Protein AF-A0A926YYC7-F1 (afdb_monomer_lite)

Radius of gyration: 47.07 Å; chains: 1; bounding box: 118×34×80 Å

pLDDT: mean 71.05, std 10.85, range [36.22, 84.56]

Structure (mmCIF, N/CA/C/O backbone):
data_AF-A0A926YYC7-F1
#
_entry.id   AF-A0A926YYC7-F1
#
loop_
_atom_site.group_PDB
_atom_site.id
_atom_site.type_symbol
_atom_site.label_atom_id
_atom_site.label_alt_id
_atom_site.label_comp_id
_atom_site.label_asym_id
_atom_site.label_entity_id
_atom_site.label_seq_id
_atom_site.pdbx_PDB_ins_code
_atom_site.Cartn_x
_atom_site.Cartn_y
_atom_site.Cartn_z
_atom_site.occupancy
_atom_site.B_iso_or_equiv
_atom_site.auth_seq_id
_atom_site.auth_comp_id
_atom_site.auth_asym_id
_atom_site.auth_atom_id
_atom_site.pdbx_PDB_model_num
ATOM 1 N N . MET A 1 1 ? -36.083 -10.042 14.228 1.00 36.22 1 MET A N 1
ATOM 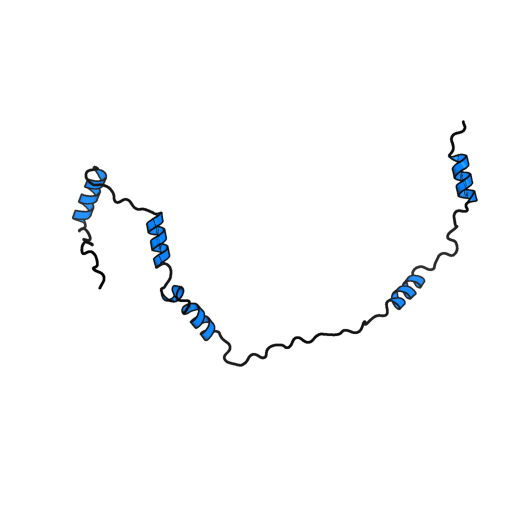2 C CA . MET A 1 1 ? -36.706 -9.104 15.183 1.00 36.22 1 MET A CA 1
ATOM 3 C C . MET A 1 1 ? -35.927 -9.232 16.482 1.00 36.22 1 MET A C 1
ATOM 5 O O . MET A 1 1 ? -36.272 -10.080 17.291 1.00 36.22 1 MET A O 1
ATOM 9 N N . SER A 1 2 ? -34.811 -8.515 16.620 1.00 49.78 2 SER A N 1
ATOM 10 C CA . SER A 1 2 ? -34.058 -8.507 17.878 1.00 49.78 2 SER A CA 1
ATOM 11 C C . SER A 1 2 ? -34.771 -7.565 18.836 1.00 49.78 2 SER A C 1
ATOM 13 O O . SER A 1 2 ? -34.988 -6.399 18.506 1.00 49.78 2 SER A O 1
ATOM 15 N N . GLU A 1 3 ? -35.203 -8.093 19.974 1.00 42.88 3 GLU A N 1
ATOM 16 C CA . GLU A 1 3 ? -35.763 -7.306 21.063 1.00 42.88 3 GLU A CA 1
ATOM 17 C C . GLU A 1 3 ? -34.688 -6.338 21.562 1.00 42.88 3 GLU A C 1
ATOM 19 O O . GLU A 1 3 ? -33.649 -6.745 22.076 1.00 42.88 3 GLU A O 1
ATOM 24 N N . VAL A 1 4 ? -34.921 -5.042 21.356 1.00 46.81 4 VAL A N 1
ATOM 25 C CA . VAL A 1 4 ? -34.137 -3.980 21.988 1.00 46.81 4 VAL A CA 1
ATOM 26 C C . VAL A 1 4 ? -34.514 -3.996 23.472 1.00 46.81 4 VAL A C 1
ATOM 28 O O . VAL A 1 4 ? -35.706 -3.841 23.767 1.00 46.81 4 VAL A O 1
ATOM 31 N N . PRO A 1 5 ? -33.571 -4.210 24.410 1.00 43.41 5 PRO A N 1
ATOM 32 C CA . PRO A 1 5 ? -33.893 -4.175 25.829 1.00 43.41 5 PRO A CA 1
ATOM 33 C C . PRO A 1 5 ? -34.464 -2.797 26.166 1.00 43.41 5 PRO A C 1
ATOM 35 O O . PRO A 1 5 ? -33.906 -1.754 25.826 1.00 43.41 5 PRO A O 1
ATOM 38 N N . LYS A 1 6 ? -35.643 -2.812 26.783 1.00 46.47 6 LYS A N 1
ATOM 39 C CA . LYS A 1 6 ? -36.566 -1.680 26.923 1.00 46.47 6 LYS A CA 1
ATOM 40 C C . LYS A 1 6 ? -36.173 -0.690 28.028 1.00 46.47 6 LYS A C 1
ATOM 42 O O . LYS A 1 6 ? -37.012 0.098 28.449 1.00 46.47 6 LYS A O 1
ATOM 47 N N . ASP A 1 7 ? -34.910 -0.703 28.448 1.00 44.34 7 ASP A N 1
ATOM 48 C CA . ASP A 1 7 ? -34.427 -0.009 29.645 1.00 44.34 7 ASP A CA 1
ATOM 49 C C . ASP A 1 7 ? -33.341 1.033 29.340 1.00 44.34 7 ASP A 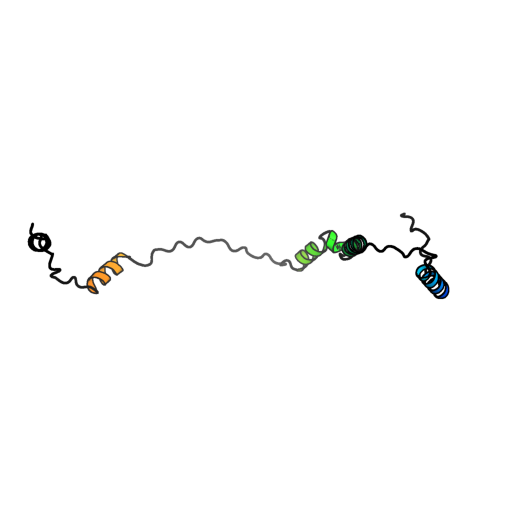C 1
ATOM 51 O O . ASP A 1 7 ? -32.484 1.325 30.166 1.00 44.34 7 ASP A O 1
ATOM 55 N N . LEU A 1 8 ? -33.401 1.680 28.172 1.00 48.03 8 LEU A N 1
ATOM 56 C CA . LEU A 1 8 ? -32.776 2.996 27.995 1.00 48.03 8 LEU A CA 1
ATOM 57 C C . LEU A 1 8 ? -33.681 4.061 28.632 1.00 48.03 8 LEU A C 1
ATOM 59 O O . LEU A 1 8 ? -34.224 4.933 27.954 1.00 48.03 8 LEU A O 1
ATOM 63 N N . GLN A 1 9 ? -33.891 3.966 29.947 1.00 54.81 9 GLN A N 1
ATOM 64 C CA . GLN A 1 9 ? -34.426 5.083 30.714 1.00 54.81 9 GLN A CA 1
ATOM 65 C C . GLN A 1 9 ? -33.330 6.144 30.751 1.00 54.81 9 GLN A C 1
ATOM 67 O O . GLN A 1 9 ? -32.411 6.067 31.557 1.00 54.81 9 GLN A O 1
ATOM 72 N N . THR A 1 10 ? -33.380 7.117 29.842 1.00 55.56 10 THR A N 1
ATOM 73 C CA . THR A 1 10 ? -32.576 8.331 29.990 1.00 55.56 10 THR A CA 1
ATOM 74 C C . THR A 1 10 ? -33.021 8.993 31.294 1.00 55.56 10 THR A C 1
ATOM 76 O O . THR A 1 10 ? -34.182 9.420 31.354 1.00 55.56 10 THR A O 1
ATOM 79 N N . PRO A 1 11 ? -32.180 9.041 32.343 1.00 57.09 11 PRO A N 1
ATOM 80 C CA . PRO A 1 11 ? -32.595 9.627 33.605 1.00 57.09 11 PRO A CA 1
ATOM 81 C C . PRO A 1 11 ? -32.972 11.087 33.354 1.00 57.09 11 PRO A C 1
ATOM 83 O O . PRO A 1 11 ? -32.302 11.792 32.591 1.00 57.09 11 PRO A O 1
ATOM 86 N N . ARG A 1 12 ? -34.069 11.548 33.964 1.00 67.62 12 ARG A N 1
ATOM 87 C CA . ARG A 1 12 ? -34.346 12.988 34.002 1.00 67.62 12 ARG A CA 1
ATOM 88 C C . ARG A 1 12 ? -33.166 13.672 34.700 1.00 67.62 12 ARG A C 1
ATOM 90 O O . ARG A 1 12 ? -32.494 13.028 35.502 1.00 67.62 12 ARG A O 1
ATOM 97 N N . PRO A 1 13 ? -32.880 14.949 34.411 1.00 67.31 13 PRO A N 1
ATOM 98 C CA . PRO A 1 13 ? -31.731 15.635 35.002 1.00 67.31 13 PRO A CA 1
ATOM 99 C C . PRO A 1 13 ? -31.687 15.523 36.536 1.00 67.31 13 PRO A C 1
ATOM 101 O O . PRO A 1 13 ? -30.610 15.317 37.086 1.00 67.31 13 PRO A O 1
ATOM 104 N N . ASP A 1 14 ? -32.848 15.545 37.198 1.00 71.88 14 ASP A N 1
ATOM 105 C CA . ASP A 1 14 ? -32.966 15.356 38.650 1.00 71.88 14 ASP A CA 1
ATOM 106 C C . ASP A 1 14 ? -32.603 13.920 39.089 1.00 71.88 14 ASP A C 1
ATOM 108 O O . ASP A 1 14 ? -31.867 13.729 40.057 1.00 71.88 14 ASP A O 1
ATOM 112 N N . ASP A 1 15 ? -33.052 12.910 38.333 1.00 79.00 15 ASP A N 1
ATOM 113 C CA . ASP A 1 15 ? -32.761 11.488 38.579 1.00 79.00 15 ASP A CA 1
ATOM 114 C C . ASP A 1 15 ? -31.250 11.201 38.402 1.00 79.00 15 ASP A C 1
ATOM 116 O O . ASP A 1 15 ? -30.663 10.393 39.120 1.00 79.00 15 ASP A O 1
ATOM 120 N N . ALA A 1 16 ? -30.588 11.895 37.468 1.00 78.50 16 ALA A N 1
ATOM 121 C CA . ALA A 1 16 ? -29.151 11.761 37.227 1.00 78.50 16 ALA A CA 1
ATOM 122 C C . ALA A 1 16 ? -28.302 12.357 38.363 1.00 78.50 16 ALA A C 1
ATOM 124 O O . ALA A 1 16 ? -27.245 11.814 38.688 1.00 78.50 16 ALA A O 1
ATOM 125 N N . GLN A 1 17 ? -28.754 13.462 38.966 1.00 79.56 17 GLN A N 1
ATOM 126 C CA . GLN A 1 17 ? -28.076 14.077 40.110 1.00 79.56 17 GLN A CA 1
ATOM 127 C C . GLN A 1 17 ? -28.182 13.202 41.360 1.00 79.56 17 GLN A C 1
ATOM 129 O O . GLN A 1 17 ? -27.166 12.958 42.004 1.00 79.56 17 GLN A O 1
ATOM 134 N N . GLN A 1 18 ? -29.371 12.664 41.645 1.00 83.81 18 GLN A N 1
ATOM 135 C CA . GLN A 1 18 ? -29.577 11.734 42.761 1.00 83.81 18 GLN A CA 1
ATOM 136 C C . GLN A 1 18 ? -28.706 10.484 42.617 1.00 83.81 18 GLN A C 1
ATOM 138 O O . GLN A 1 18 ? -27.994 10.114 43.543 1.00 83.81 18 GLN A O 1
ATOM 143 N N . LEU A 1 19 ? -28.666 9.891 41.421 1.00 82.19 19 LEU A N 1
ATOM 144 C CA . LEU A 1 19 ? -27.814 8.736 41.152 1.00 82.19 19 LEU A CA 1
ATOM 145 C C . LEU A 1 19 ? -26.319 9.055 41.334 1.00 82.19 19 LEU A C 1
ATOM 147 O O . LEU A 1 19 ? -25.567 8.237 41.859 1.00 82.19 19 LEU A O 1
ATOM 151 N N . ALA A 1 20 ? -25.869 10.243 40.917 1.00 81.00 20 ALA A N 1
ATOM 152 C CA . ALA A 1 20 ? -24.485 10.668 41.116 1.00 81.00 20 ALA A CA 1
ATOM 153 C C . ALA A 1 20 ? -24.139 10.827 42.607 1.00 81.00 20 ALA A C 1
ATOM 155 O O . ALA A 1 20 ? -23.039 10.456 43.021 1.00 81.00 20 ALA A O 1
ATOM 156 N N . GLU A 1 21 ? -25.073 11.340 43.411 1.00 82.69 21 GLU A N 1
ATOM 157 C CA . GLU A 1 21 ? -24.933 11.453 44.865 1.00 82.69 21 GLU A CA 1
ATOM 158 C C . GLU A 1 21 ? -24.900 10.077 45.544 1.00 82.69 21 GLU A C 1
ATOM 160 O O . GLU A 1 21 ? -24.023 9.840 46.372 1.00 82.69 21 GLU A O 1
ATOM 165 N N . GLU A 1 22 ? -25.771 9.147 45.143 1.00 83.25 22 GLU A N 1
ATOM 166 C CA . GLU A 1 22 ? -25.804 7.766 45.650 1.00 83.25 22 GLU A CA 1
ATOM 167 C C . GLU A 1 22 ? -24.531 6.976 45.297 1.00 83.25 22 GLU A C 1
ATOM 169 O O . GLU A 1 22 ? -24.033 6.173 46.089 1.00 83.25 22 GLU A O 1
ATOM 174 N N . ILE A 1 23 ? -23.957 7.209 44.112 1.00 83.44 23 ILE A N 1
ATOM 175 C CA . ILE A 1 23 ? -22.672 6.612 43.722 1.00 83.44 23 ILE A CA 1
ATOM 176 C C . ILE A 1 23 ? -21.523 7.226 44.533 1.00 83.44 23 ILE A C 1
ATOM 178 O O . ILE A 1 23 ? -20.619 6.511 44.967 1.00 83.44 23 ILE A O 1
ATOM 182 N N . ALA A 1 24 ? -21.548 8.543 44.764 1.00 81.19 24 ALA A N 1
ATOM 183 C CA . ALA A 1 24 ? -20.525 9.235 45.546 1.00 81.19 24 ALA A CA 1
ATOM 184 C C . ALA A 1 24 ? -20.576 8.878 47.043 1.00 81.19 24 ALA A C 1
ATOM 186 O O . ALA A 1 24 ? -19.529 8.814 47.689 1.00 81.19 24 ALA A O 1
ATOM 187 N N . SER A 1 25 ? -21.770 8.627 47.589 1.00 84.56 25 SER A N 1
ATOM 188 C CA . SER A 1 25 ? -21.974 8.159 48.966 1.00 84.56 25 SER A CA 1
ATOM 189 C C . SER A 1 25 ? -21.641 6.674 49.150 1.00 84.56 25 SER A C 1
ATOM 191 O O . SER A 1 25 ? -21.465 6.218 50.281 1.00 84.56 25 SER A O 1
ATOM 193 N N . GLY A 1 26 ? -21.504 5.926 48.049 1.00 76.88 26 GLY A N 1
ATOM 194 C CA . GLY A 1 26 ? -21.254 4.486 48.049 1.00 76.88 26 GLY A CA 1
ATOM 195 C C . GLY A 1 26 ? -22.509 3.640 48.280 1.00 76.88 26 GLY A C 1
ATOM 196 O O . GLY A 1 26 ? -22.390 2.431 48.477 1.00 76.88 26 GLY A O 1
ATOM 197 N N . GLU A 1 27 ? -23.696 4.252 48.253 1.00 80.56 27 GLU A N 1
ATOM 198 C CA . GLU A 1 27 ? -24.990 3.561 48.307 1.00 80.56 27 GLU A CA 1
ATOM 199 C C . GLU A 1 27 ? -25.280 2.802 47.005 1.00 80.56 27 GLU A C 1
ATOM 201 O O . GLU A 1 27 ? -25.872 1.721 47.040 1.00 80.56 27 GLU A O 1
ATOM 206 N N . GLN A 1 28 ? -24.791 3.310 45.869 1.00 73.69 28 GLN A N 1
ATOM 207 C CA . GLN A 1 28 ? -24.842 2.623 44.580 1.00 73.69 28 GLN A CA 1
ATOM 208 C C . GLN A 1 28 ? -23.458 2.359 43.989 1.00 73.69 28 GLN A C 1
ATOM 210 O O . GLN A 1 28 ? -22.519 3.145 44.113 1.00 73.69 28 GLN A O 1
ATOM 215 N N . LYS A 1 29 ? -23.320 1.209 43.317 1.00 77.81 29 LYS A N 1
ATOM 216 C CA . LYS A 1 29 ? -22.069 0.816 42.668 1.00 77.81 29 LYS A CA 1
ATOM 217 C C . LYS A 1 29 ? -21.893 1.613 41.377 1.00 77.81 29 LYS A C 1
ATOM 219 O O . LYS A 1 29 ? -22.771 1.597 40.517 1.00 77.81 29 LYS A O 1
ATOM 224 N N . ALA A 1 30 ? -20.738 2.259 41.226 1.00 78.31 30 ALA A N 1
ATOM 225 C CA . ALA A 1 30 ? -20.382 2.917 39.976 1.00 78.31 30 ALA A CA 1
ATOM 226 C C . ALA A 1 30 ? -20.377 1.901 38.817 1.00 78.31 30 ALA A C 1
ATOM 228 O O . ALA A 1 30 ? -19.903 0.772 39.002 1.00 78.31 30 ALA A O 1
ATOM 229 N N . PRO A 1 31 ? -20.873 2.276 37.626 1.00 76.06 31 PRO A N 1
ATOM 230 C CA . PRO A 1 31 ? -20.773 1.420 36.456 1.00 76.06 31 PRO A CA 1
ATOM 231 C C . PRO A 1 31 ? -19.297 1.138 36.148 1.00 76.06 31 PRO A C 1
ATOM 233 O O . PRO A 1 31 ? -18.481 2.053 36.024 1.00 76.06 31 PRO A O 1
ATOM 236 N N . GLU A 1 32 ? -18.949 -0.143 36.042 1.00 77.88 32 GLU A N 1
ATOM 237 C CA . GLU A 1 32 ? -17.612 -0.573 35.644 1.00 77.88 32 GLU A CA 1
ATOM 238 C C . GLU A 1 32 ? -17.495 -0.444 34.123 1.00 77.88 32 GLU A C 1
ATOM 240 O O . GLU A 1 32 ? -18.131 -1.180 33.370 1.00 77.88 32 GLU A O 1
ATOM 245 N N . VAL A 1 33 ? -16.703 0.525 33.661 1.00 75.25 33 VAL A N 1
ATOM 246 C CA . VAL A 1 33 ? -16.416 0.702 32.234 1.00 75.25 33 VAL A CA 1
ATOM 247 C C . VAL A 1 33 ? -15.150 -0.074 31.900 1.00 75.25 33 VAL A C 1
ATOM 249 O O . VAL A 1 33 ? -14.052 0.330 32.287 1.00 75.25 33 VAL A O 1
ATOM 252 N N . ASN A 1 34 ? -15.289 -1.178 31.165 1.00 79.69 34 ASN A N 1
ATOM 253 C CA . ASN A 1 34 ? -14.138 -1.862 30.589 1.00 79.69 34 ASN A CA 1
ATOM 254 C C . ASN A 1 34 ? -13.703 -1.133 29.312 1.00 79.69 34 ASN A C 1
ATOM 256 O O . ASN A 1 34 ? -14.381 -1.179 28.285 1.00 79.69 34 ASN A O 1
ATOM 260 N N . LEU A 1 35 ? -12.568 -0.440 29.392 1.00 77.50 35 LEU A N 1
ATOM 261 C CA . LEU A 1 35 ? -12.012 0.314 28.271 1.00 77.50 35 LEU A CA 1
ATOM 262 C C . LEU A 1 35 ? -11.588 -0.594 27.113 1.00 77.50 35 LEU A C 1
ATOM 264 O O . LEU A 1 35 ? -11.664 -0.163 25.965 1.00 77.50 35 LEU A O 1
ATOM 268 N N . ASP A 1 36 ? -11.172 -1.831 27.395 1.00 75.06 36 ASP A N 1
ATOM 269 C CA . ASP A 1 36 ? -10.738 -2.773 26.362 1.00 75.06 36 ASP A CA 1
ATOM 270 C C . ASP A 1 36 ? -11.928 -3.261 25.529 1.00 75.06 36 ASP A C 1
ATOM 272 O O . ASP A 1 36 ? -11.860 -3.251 24.297 1.00 75.06 36 ASP A O 1
ATOM 276 N N . ASP A 1 37 ? -13.043 -3.588 26.187 1.00 78.19 37 ASP A N 1
ATOM 277 C CA . ASP A 1 37 ? -14.286 -3.989 25.518 1.00 78.19 37 ASP A CA 1
ATOM 278 C C . ASP A 1 37 ? -14.892 -2.806 24.753 1.00 78.19 37 ASP A C 1
ATOM 280 O O . ASP A 1 37 ? -15.213 -2.920 23.571 1.00 78.19 37 ASP A O 1
ATOM 284 N N . ALA A 1 38 ? -14.947 -1.625 25.378 1.00 76.06 38 ALA A N 1
ATOM 285 C CA . ALA A 1 38 ? -15.453 -0.415 24.734 1.00 76.06 38 ALA A CA 1
ATOM 286 C C . ALA A 1 38 ? -14.616 -0.012 23.505 1.00 76.06 38 ALA A C 1
ATOM 288 O O . ALA A 1 38 ? -15.156 0.458 22.501 1.00 76.06 38 ALA A O 1
ATOM 289 N N . LEU A 1 39 ? -13.294 -0.209 23.551 1.00 75.06 39 LEU A N 1
ATOM 290 C CA . LEU A 1 39 ? -12.407 0.038 22.417 1.00 75.06 39 LEU A CA 1
ATOM 291 C C . LEU A 1 39 ? -12.569 -1.024 21.319 1.00 75.06 39 LEU A C 1
ATOM 293 O O . LEU A 1 39 ? -12.471 -0.691 20.135 1.00 75.06 39 LEU A O 1
ATOM 297 N N . ALA A 1 40 ? -12.796 -2.289 21.681 1.00 73.94 40 ALA A N 1
ATOM 298 C CA . ALA A 1 40 ? -13.077 -3.360 20.729 1.00 73.94 40 ALA A CA 1
ATOM 299 C C . ALA A 1 40 ? -14.396 -3.111 19.981 1.00 73.94 40 ALA A C 1
ATOM 301 O O . ALA A 1 40 ? -14.422 -3.179 18.749 1.00 73.94 40 ALA A O 1
ATOM 302 N N . ASP A 1 41 ? -15.442 -2.711 20.699 1.00 76.69 41 ASP A N 1
ATOM 303 C CA . ASP A 1 41 ? -16.726 -2.332 20.116 1.00 76.69 41 ASP A CA 1
ATOM 304 C C . ASP A 1 41 ? -16.582 -1.093 19.230 1.00 76.69 41 ASP A C 1
ATOM 306 O O . ASP A 1 41 ? -17.018 -1.095 18.081 1.00 76.69 41 ASP A O 1
ATOM 310 N N . ALA A 1 42 ? -15.881 -0.054 19.693 1.00 74.06 42 ALA A N 1
ATOM 311 C CA . ALA A 1 42 ? -15.632 1.138 18.885 1.00 74.06 42 ALA A CA 1
ATOM 312 C C . ALA A 1 42 ? -14.921 0.802 17.564 1.00 74.06 42 ALA A C 1
ATOM 314 O O . ALA A 1 42 ? -15.297 1.315 16.510 1.00 74.06 42 ALA A O 1
ATOM 315 N N . LYS A 1 43 ? -13.943 -0.113 17.581 1.00 69.25 43 LYS A N 1
ATOM 316 C CA . LYS A 1 43 ? -13.303 -0.625 16.356 1.00 69.25 43 LYS A CA 1
ATOM 317 C C . LYS A 1 43 ? -14.296 -1.377 15.472 1.00 69.25 43 LYS A C 1
ATOM 319 O O . LYS A 1 43 ? -14.275 -1.197 14.256 1.00 69.25 43 LYS A O 1
ATOM 324 N N . ALA A 1 44 ? -15.187 -2.164 16.070 1.00 67.44 44 ALA A N 1
ATOM 325 C CA . ALA A 1 44 ? -16.249 -2.867 15.364 1.00 67.44 44 ALA A CA 1
ATOM 326 C C . ALA A 1 44 ? -17.314 -1.935 14.765 1.00 67.44 44 ALA A C 1
ATOM 328 O O . ALA A 1 44 ? -18.039 -2.383 13.886 1.00 67.44 44 ALA A O 1
ATOM 329 N N . TYR A 1 45 ? -17.382 -0.655 15.140 1.00 68.81 45 TYR A N 1
ATOM 330 C CA . TYR A 1 45 ? -18.263 0.348 14.516 1.00 68.81 45 TYR A CA 1
ATOM 331 C C . TYR A 1 45 ? -17.511 1.421 13.707 1.00 68.81 45 TYR A C 1
ATOM 333 O O . TYR A 1 45 ? -18.137 2.190 12.985 1.00 68.81 45 TYR A O 1
ATOM 341 N N . SER A 1 46 ? -16.175 1.452 13.774 1.00 67.31 46 SER A N 1
ATOM 342 C CA . SER A 1 46 ? -15.332 2.455 13.100 1.00 67.31 46 SER A CA 1
ATOM 343 C C . SER A 1 46 ? -15.166 2.230 11.593 1.00 67.31 46 SER A C 1
ATOM 345 O O . SER A 1 46 ? -14.633 3.103 10.910 1.00 67.31 46 SER A O 1
ATOM 347 N N . VAL A 1 47 ? -15.585 1.077 11.071 1.00 65.94 47 VAL A N 1
ATOM 348 C CA . VAL A 1 47 ? -15.590 0.780 9.631 1.00 65.94 47 VAL A CA 1
ATOM 349 C C . VAL A 1 47 ? -17.026 0.787 9.119 1.00 65.94 47 VAL A C 1
ATOM 351 O O . VAL A 1 47 ? -17.914 0.211 9.759 1.00 65.94 47 VAL A O 1
ATOM 354 N N . SER A 1 48 ? -17.263 1.435 7.976 1.00 63.62 48 SER A N 1
ATOM 355 C CA . SER A 1 48 ? -18.563 1.374 7.307 1.00 63.62 48 SER A CA 1
ATOM 356 C C . SER A 1 48 ? -18.838 -0.063 6.837 1.00 63.62 48 SER A C 1
ATOM 358 O O . SER A 1 48 ? -17.904 -0.825 6.582 1.00 63.62 48 SER A O 1
ATOM 360 N N . GLU A 1 49 ? -20.107 -0.473 6.738 1.00 64.31 49 GLU A N 1
ATOM 361 C CA . GLU A 1 49 ? -20.451 -1.831 6.272 1.00 64.31 49 GLU A CA 1
ATOM 362 C C . GLU A 1 49 ? -19.886 -2.122 4.870 1.00 64.31 49 GLU A C 1
ATOM 364 O O . GLU A 1 49 ? -19.455 -3.241 4.609 1.00 64.31 49 GLU A O 1
ATOM 369 N N . VAL A 1 50 ? -19.785 -1.093 4.023 1.00 58.12 50 VAL A N 1
ATOM 370 C CA . VAL A 1 50 ? -19.236 -1.155 2.656 1.00 58.12 50 VAL A CA 1
ATOM 371 C C . VAL A 1 50 ? -17.720 -1.391 2.642 1.00 58.12 50 VAL A C 1
ATOM 373 O O . VAL A 1 50 ? -17.194 -2.055 1.748 1.00 58.12 50 VAL A O 1
ATOM 376 N N . ASP A 1 51 ? -16.998 -0.895 3.649 1.00 59.59 51 ASP A N 1
ATOM 377 C CA . ASP A 1 51 ? -15.558 -1.149 3.780 1.00 59.59 51 ASP A CA 1
ATOM 378 C C . ASP A 1 51 ? -15.268 -2.562 4.311 1.00 59.59 51 ASP A C 1
ATOM 380 O O . ASP A 1 51 ? -14.176 -3.088 4.094 1.00 59.59 51 ASP A O 1
ATOM 384 N N . ARG A 1 52 ? -16.238 -3.212 4.978 1.00 64.19 52 ARG A N 1
ATOM 385 C CA . ARG A 1 52 ? -16.099 -4.608 5.440 1.00 64.19 52 ARG A CA 1
ATOM 386 C C . ARG A 1 52 ? -16.279 -5.634 4.326 1.00 64.19 52 ARG A C 1
ATOM 388 O O . ARG A 1 52 ? -15.705 -6.716 4.421 1.00 64.19 52 ARG A O 1
ATOM 395 N N . THR A 1 53 ? -17.075 -5.326 3.30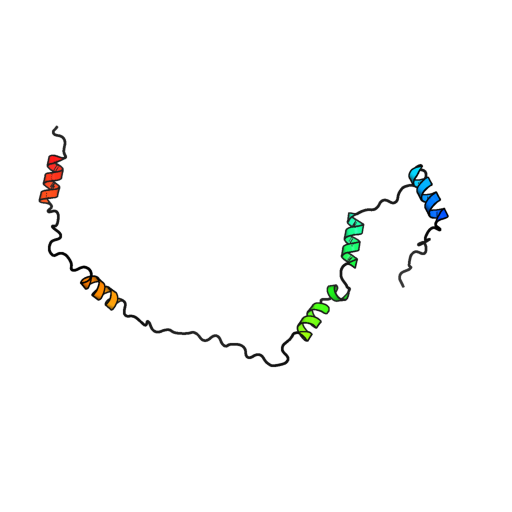4 1.00 70.19 53 THR A N 1
ATOM 396 C CA . THR A 1 53 ? -17.372 -6.241 2.187 1.00 70.19 53 THR A CA 1
ATOM 397 C C . THR A 1 53 ? -16.338 -6.163 1.066 1.00 70.19 53 THR A C 1
ATOM 399 O O . THR A 1 53 ? -16.294 -7.048 0.217 1.00 70.19 53 THR A O 1
ATOM 402 N N . GLY A 1 54 ? -15.490 -5.128 1.060 1.00 65.69 54 GLY A N 1
ATOM 403 C CA . GLY A 1 54 ? -14.530 -4.870 -0.019 1.00 65.69 54 GLY A CA 1
ATOM 404 C C . GLY A 1 54 ? -15.160 -4.227 -1.261 1.00 65.69 54 GLY A C 1
ATOM 405 O O . GLY A 1 54 ? -14.437 -3.847 -2.182 1.00 65.69 54 GLY A O 1
ATOM 406 N N . GLU A 1 55 ? -16.480 -4.021 -1.265 1.00 69.06 55 GLU A N 1
ATOM 407 C CA . GLU A 1 55 ? -17.232 -3.429 -2.378 1.00 69.06 55 GLU A CA 1
ATOM 408 C C . GLU A 1 55 ? -16.780 -1.990 -2.672 1.00 69.06 55 GLU A C 1
ATOM 410 O O . GLU A 1 55 ? -16.741 -1.573 -3.830 1.00 69.06 55 GLU A O 1
ATOM 415 N N . GLY A 1 56 ? -16.356 -1.238 -1.648 1.00 64.56 56 GLY A N 1
ATOM 416 C CA . GLY A 1 56 ? -15.780 0.100 -1.826 1.00 64.56 56 GLY A CA 1
ATOM 417 C C . GLY A 1 56 ? -14.474 0.093 -2.631 1.00 64.56 56 GLY A C 1
ATOM 418 O O . GLY A 1 56 ? -14.253 0.969 -3.471 1.00 64.56 56 GLY A O 1
ATOM 419 N N . ALA A 1 57 ? -13.629 -0.923 -2.433 1.00 68.56 57 ALA A N 1
ATOM 420 C CA . ALA A 1 57 ? -12.386 -1.076 -3.183 1.00 68.56 57 ALA A CA 1
ATOM 421 C C . ALA A 1 57 ? -12.663 -1.481 -4.638 1.00 68.56 57 ALA A C 1
ATOM 423 O O . ALA A 1 57 ? -12.067 -0.914 -5.554 1.00 68.56 57 ALA A O 1
ATOM 424 N N . GLU A 1 58 ? -13.609 -2.392 -4.872 1.00 72.00 58 GLU A N 1
ATOM 425 C CA . GLU A 1 58 ? -14.015 -2.785 -6.227 1.00 72.00 58 GLU A CA 1
ATOM 426 C C . GLU A 1 58 ? -14.655 -1.625 -7.000 1.00 72.00 58 GLU A C 1
ATOM 428 O O . GLU A 1 58 ? -14.326 -1.403 -8.167 1.00 72.00 58 GLU A O 1
ATOM 433 N N . ALA A 1 59 ? -15.502 -0.824 -6.347 1.00 73.06 59 ALA A N 1
ATOM 434 C CA . ALA A 1 59 ? -16.109 0.358 -6.950 1.00 73.06 59 ALA A CA 1
ATOM 435 C C . ALA A 1 59 ? -15.062 1.421 -7.322 1.00 73.06 59 ALA A C 1
ATOM 437 O O . ALA A 1 59 ? -15.133 2.016 -8.401 1.00 73.06 59 ALA A O 1
ATOM 438 N N . ALA A 1 60 ? -14.059 1.640 -6.467 1.00 73.56 60 ALA A N 1
ATOM 439 C CA . ALA A 1 60 ? -12.963 2.565 -6.749 1.00 73.56 60 ALA A CA 1
ATOM 440 C C . ALA A 1 60 ? -12.095 2.087 -7.924 1.00 73.56 60 ALA A C 1
ATOM 442 O O . ALA A 1 60 ? -11.728 2.884 -8.792 1.00 73.56 60 ALA A O 1
ATOM 443 N N . VAL A 1 61 ? -11.808 0.786 -7.997 1.00 76.19 61 VAL A N 1
ATOM 444 C CA . VAL A 1 61 ? -11.075 0.179 -9.118 1.00 76.19 61 VAL A CA 1
ATOM 445 C C . VAL A 1 61 ? -11.880 0.305 -10.411 1.00 76.19 61 VAL A C 1
ATOM 447 O O . VAL A 1 61 ? -11.346 0.762 -11.418 1.00 76.19 61 VAL A O 1
ATOM 450 N N . ALA A 1 62 ? -13.177 -0.007 -10.390 1.00 77.75 62 ALA A N 1
ATOM 451 C CA . ALA A 1 62 ? -14.050 0.117 -11.556 1.00 77.75 62 ALA A CA 1
ATOM 452 C C . ALA A 1 62 ? -14.190 1.571 -12.046 1.00 77.75 62 ALA A C 1
ATOM 454 O O . ALA A 1 62 ? -14.228 1.815 -13.251 1.00 77.75 62 ALA A O 1
ATOM 455 N N . ALA A 1 63 ? -14.228 2.547 -11.133 1.00 76.88 63 ALA A N 1
ATOM 456 C CA . ALA A 1 63 ? -14.305 3.965 -11.481 1.00 76.88 63 ALA A CA 1
ATOM 457 C C . ALA A 1 63 ? -12.990 4.519 -12.058 1.00 76.88 63 ALA A C 1
ATOM 459 O O . ALA A 1 63 ? -13.019 5.440 -12.878 1.00 76.88 63 ALA A O 1
ATOM 460 N N . THR A 1 64 ? -11.846 3.978 -11.630 1.00 77.38 64 THR A N 1
ATOM 461 C CA . THR A 1 64 ? -10.508 4.440 -12.041 1.00 77.38 64 THR A CA 1
ATOM 462 C C . THR A 1 64 ? -9.905 3.626 -13.185 1.00 77.38 64 THR A C 1
ATOM 464 O O . THR A 1 64 ? -8.897 4.039 -13.762 1.00 77.38 64 THR A O 1
ATOM 467 N N . ALA A 1 65 ? -10.524 2.502 -13.555 1.00 80.88 65 ALA A N 1
ATOM 468 C CA . ALA A 1 65 ? -10.057 1.654 -14.639 1.00 80.88 65 ALA A CA 1
ATOM 469 C C . ALA A 1 65 ? -10.053 2.398 -15.996 1.00 80.88 65 ALA A C 1
ATOM 471 O O . ALA A 1 65 ? -11.000 3.130 -16.315 1.00 80.88 65 ALA A O 1
ATOM 472 N N . PRO A 1 66 ? -9.016 2.202 -16.838 1.00 78.00 66 PRO A N 1
ATOM 473 C CA . PRO A 1 66 ? -8.979 2.757 -18.188 1.00 78.00 66 PRO A CA 1
ATOM 474 C C . PRO A 1 66 ? -10.152 2.238 -19.030 1.00 78.00 66 PRO A C 1
ATOM 476 O O . PRO A 1 66 ? -10.360 1.035 -19.150 1.00 78.00 66 PRO A O 1
ATOM 479 N N . LYS A 1 67 ? -10.905 3.147 -19.662 1.00 80.50 67 LYS A N 1
ATOM 480 C CA . LYS A 1 67 ? -12.046 2.807 -20.542 1.00 80.50 67 LYS A CA 1
ATOM 481 C C . LYS A 1 67 ? -11.632 2.309 -21.932 1.00 80.50 67 LYS A C 1
ATOM 483 O O . LYS A 1 67 ? -12.489 1.956 -22.735 1.00 80.50 67 LYS A O 1
ATOM 488 N N . LEU A 1 68 ? -10.340 2.367 -22.237 1.00 80.06 68 LEU A N 1
ATOM 489 C CA . LEU A 1 68 ? -9.757 2.016 -23.526 1.00 80.06 68 LEU A CA 1
ATOM 490 C C . LEU A 1 68 ? -8.707 0.932 -23.303 1.00 80.06 68 LEU A C 1
ATOM 492 O O . LEU A 1 68 ? -8.031 0.938 -22.272 1.00 80.06 68 LEU A O 1
ATOM 496 N N . GLU A 1 69 ? -8.564 0.029 -24.271 1.00 77.25 69 GLU A N 1
ATOM 497 C CA . GLU A 1 69 ? -7.526 -0.998 -24.228 1.00 77.25 69 GLU A CA 1
ATOM 498 C C . GLU A 1 69 ? -6.145 -0.338 -24.174 1.00 77.25 69 GLU A C 1
ATOM 500 O O . GLU A 1 69 ? -5.748 0.404 -25.074 1.00 77.25 69 GLU A O 1
ATOM 505 N N . VAL A 1 70 ? -5.420 -0.593 -23.083 1.00 80.56 70 VAL A N 1
ATOM 506 C CA . VAL A 1 70 ? -4.038 -0.145 -22.933 1.00 80.56 70 VAL A CA 1
ATOM 507 C C . VAL A 1 70 ? -3.144 -1.211 -23.565 1.00 80.56 70 VAL A C 1
ATOM 509 O O . VAL A 1 70 ? -3.139 -2.347 -23.080 1.00 80.56 70 VAL A O 1
ATOM 512 N N . PRO A 1 71 ? -2.383 -0.891 -24.627 1.00 78.94 71 PRO A N 1
ATOM 513 C CA . PRO A 1 71 ? -1.479 -1.855 -25.230 1.00 78.94 71 PRO A CA 1
ATOM 514 C C . PRO A 1 71 ? -0.400 -2.234 -24.215 1.00 78.94 71 PRO A C 1
ATOM 516 O O . PRO A 1 71 ? 0.303 -1.381 -23.668 1.00 78.94 71 PRO A O 1
ATOM 519 N N . LYS A 1 72 ? -0.282 -3.534 -23.941 1.00 81.06 72 LYS A N 1
ATOM 520 C CA . LYS A 1 72 ? 0.770 -4.066 -23.079 1.00 81.06 72 LYS A CA 1
ATOM 521 C C . LYS A 1 72 ? 2.095 -3.993 -23.834 1.00 81.06 72 LYS A C 1
ATOM 523 O O . LYS A 1 72 ? 2.181 -4.469 -24.961 1.00 81.06 72 LYS A O 1
ATOM 528 N N . ALA A 1 73 ? 3.118 -3.407 -23.217 1.00 80.38 73 ALA A N 1
ATOM 529 C CA . ALA A 1 73 ? 4.455 -3.392 -23.797 1.00 80.38 73 ALA A CA 1
ATOM 530 C C . ALA A 1 73 ? 4.986 -4.830 -23.911 1.00 80.38 73 ALA A C 1
ATOM 532 O O . ALA A 1 73 ? 5.003 -5.570 -22.922 1.00 80.38 73 ALA A O 1
ATOM 533 N N . GLU A 1 74 ? 5.401 -5.226 -25.113 1.00 82.81 74 GLU A N 1
ATOM 534 C CA . GLU A 1 74 ? 6.058 -6.512 -25.331 1.00 82.81 74 GLU A CA 1
ATOM 535 C C . GLU A 1 74 ? 7.525 -6.424 -24.883 1.00 82.81 74 GLU A C 1
ATOM 537 O O . GLU A 1 74 ? 8.230 -5.486 -25.266 1.00 82.81 74 GLU A O 1
ATOM 542 N N . PRO A 1 75 ? 8.013 -7.369 -24.058 1.00 76.88 75 PRO A N 1
ATOM 543 C CA . PRO A 1 75 ? 9.413 -7.399 -23.673 1.00 76.88 75 PRO A CA 1
ATOM 544 C C . PRO A 1 75 ? 10.263 -7.858 -24.863 1.00 76.88 75 PRO A C 1
ATOM 546 O O . PRO A 1 75 ? 10.327 -9.045 -25.174 1.00 76.88 75 PRO A O 1
ATOM 549 N N . THR A 1 76 ? 10.940 -6.922 -25.522 1.00 79.25 76 THR A N 1
ATOM 550 C CA . THR A 1 76 ? 11.958 -7.232 -26.533 1.00 79.25 76 THR A CA 1
ATOM 551 C C . THR A 1 76 ? 13.324 -7.402 -25.880 1.00 79.25 76 THR A C 1
ATOM 553 O O . THR A 1 76 ? 13.816 -6.496 -25.204 1.00 79.25 76 THR A O 1
ATOM 556 N N . THR A 1 77 ? 13.966 -8.545 -26.111 1.00 79.25 77 THR A N 1
ATOM 557 C CA . THR A 1 77 ? 15.374 -8.765 -25.770 1.00 79.25 77 THR A CA 1
ATOM 558 C C . THR A 1 77 ? 16.259 -7.967 -26.725 1.00 79.25 77 THR A C 1
ATOM 560 O O . THR A 1 77 ? 16.269 -8.221 -27.928 1.00 79.25 77 THR A O 1
ATOM 563 N N . LEU A 1 78 ? 16.992 -6.990 -26.191 1.00 76.81 78 LEU A N 1
ATOM 564 C CA . LEU A 1 78 ? 18.036 -6.273 -26.920 1.00 76.81 78 LEU A CA 1
ATOM 565 C C . LEU A 1 78 ? 19.309 -7.122 -26.914 1.00 76.81 78 LEU A C 1
ATOM 567 O O . LEU A 1 78 ? 19.993 -7.210 -25.896 1.00 76.81 78 LEU A O 1
ATOM 571 N N . GLU A 1 79 ? 19.624 -7.739 -28.048 1.00 75.94 79 GLU A N 1
ATOM 572 C CA . GLU A 1 79 ? 20.948 -8.309 -28.288 1.00 75.94 79 GLU A CA 1
ATOM 573 C C . GLU A 1 79 ? 21.860 -7.202 -28.818 1.00 75.94 79 GLU A C 1
ATOM 575 O O . GLU A 1 79 ? 21.678 -6.691 -29.922 1.00 75.94 79 GLU A O 1
ATOM 580 N N . THR A 1 80 ? 22.814 -6.773 -27.995 1.00 70.88 80 THR A N 1
ATOM 581 C CA . THR A 1 80 ? 23.832 -5.803 -28.399 1.00 70.88 80 THR A CA 1
ATOM 582 C C . THR A 1 80 ? 25.065 -6.543 -28.887 1.00 70.88 80 THR A C 1
ATOM 584 O O . THR A 1 80 ? 25.641 -7.337 -28.140 1.00 70.88 80 THR A O 1
ATOM 587 N N . GLU A 1 81 ? 25.514 -6.248 -30.104 1.00 73.50 81 GLU A N 1
ATOM 588 C CA . GLU A 1 81 ? 26.838 -6.675 -30.548 1.00 73.50 81 GLU A CA 1
ATOM 589 C C . GLU A 1 81 ? 27.925 -5.960 -29.723 1.00 73.50 81 GLU A C 1
ATOM 591 O O . GLU A 1 81 ? 27.762 -4.785 -29.371 1.00 73.50 81 GLU A O 1
ATOM 596 N N . PRO A 1 82 ? 29.036 -6.636 -29.385 1.00 74.44 82 PRO A N 1
ATOM 597 C CA . PRO A 1 82 ? 30.152 -5.994 -28.708 1.00 74.44 82 PRO A CA 1
ATOM 598 C C . PRO A 1 82 ? 30.717 -4.878 -29.598 1.00 74.44 82 PRO A C 1
ATOM 600 O O . PRO A 1 82 ? 31.333 -5.131 -30.629 1.00 74.44 82 PRO A O 1
ATOM 603 N N . THR A 1 83 ? 30.517 -3.626 -29.186 1.00 73.12 83 THR A N 1
ATOM 604 C CA . THR A 1 83 ? 30.908 -2.423 -29.944 1.00 73.12 83 THR A CA 1
ATOM 605 C C . THR A 1 83 ? 32.407 -2.120 -29.900 1.00 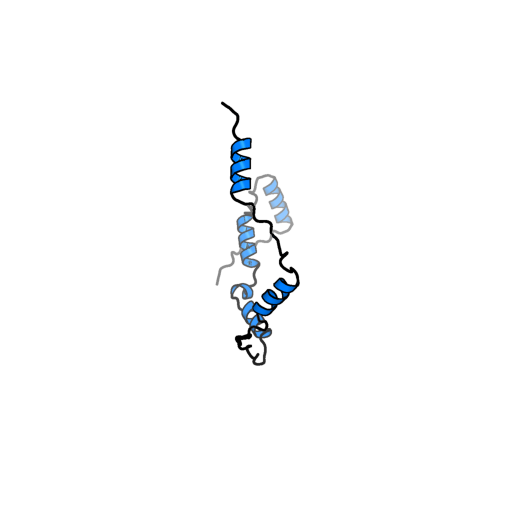73.12 83 THR A C 1
ATOM 607 O O . THR A 1 83 ? 32.853 -1.126 -30.470 1.00 73.12 83 THR A O 1
ATOM 610 N N . GLY A 1 84 ? 33.200 -2.952 -29.223 1.00 75.31 84 GLY A N 1
ATOM 611 C CA . GLY A 1 84 ? 34.625 -2.725 -29.025 1.00 75.31 84 GLY A CA 1
ATOM 612 C C . GLY A 1 84 ? 35.433 -4.010 -29.103 1.00 75.31 84 GLY A C 1
ATOM 613 O O . GLY A 1 84 ? 35.040 -5.040 -28.556 1.00 75.31 84 GLY A O 1
ATOM 614 N N . ASN A 1 85 ? 36.595 -3.926 -29.754 1.00 79.06 85 ASN A N 1
ATOM 615 C CA . ASN A 1 85 ? 37.586 -4.990 -29.742 1.00 79.06 85 ASN A CA 1
ATOM 616 C C . ASN A 1 85 ? 38.538 -4.788 -28.540 1.00 79.06 85 ASN A C 1
ATOM 618 O O . ASN A 1 85 ? 39.322 -3.834 -28.547 1.00 79.06 85 ASN A O 1
ATOM 622 N N . PRO A 1 86 ? 38.521 -5.665 -27.519 1.00 78.50 86 PRO A N 1
ATOM 623 C CA . PRO A 1 86 ? 39.406 -5.551 -26.359 1.00 78.50 86 PRO A CA 1
ATOM 624 C C . PRO A 1 86 ? 40.901 -5.624 -26.714 1.00 78.50 86 PRO A C 1
ATOM 626 O O . PRO A 1 86 ? 41.730 -5.121 -25.953 1.00 78.50 86 PRO A O 1
ATOM 629 N N . ASP A 1 87 ? 41.268 -6.193 -27.865 1.00 79.62 87 ASP A N 1
ATOM 630 C CA . ASP A 1 87 ? 42.662 -6.249 -28.313 1.00 79.62 87 ASP A CA 1
ATOM 631 C C . ASP A 1 87 ? 43.209 -4.874 -28.711 1.00 79.62 87 ASP A C 1
ATOM 633 O O . ASP A 1 87 ? 44.385 -4.603 -28.483 1.00 79.62 87 ASP A O 1
ATOM 637 N N . GLN A 1 88 ? 42.357 -3.952 -29.173 1.00 78.25 88 GLN A N 1
ATOM 638 C CA . GLN A 1 88 ? 42.774 -2.581 -29.496 1.00 78.25 88 GLN A CA 1
ATOM 639 C C . GLN A 1 88 ? 43.246 -1.821 -28.250 1.00 78.25 88 GLN A C 1
ATOM 641 O O . GLN A 1 88 ? 44.235 -1.092 -28.294 1.00 78.25 88 GLN A O 1
ATOM 646 N N . TYR A 1 89 ? 42.595 -2.040 -27.103 1.00 75.69 89 TYR A N 1
ATOM 647 C CA . TYR A 1 89 ? 43.049 -1.478 -25.829 1.00 75.69 89 TYR A CA 1
ATOM 648 C C . TYR A 1 89 ? 44.391 -2.071 -25.390 1.00 75.69 89 TYR A C 1
ATOM 650 O O . TYR A 1 89 ? 45.227 -1.355 -24.840 1.00 75.69 89 TYR A O 1
ATOM 658 N N . ARG A 1 90 ? 44.623 -3.366 -25.650 1.00 78.94 90 ARG A N 1
ATOM 659 C CA . ARG A 1 90 ? 45.902 -4.026 -25.346 1.00 78.94 90 ARG A CA 1
ATOM 660 C C . ARG A 1 90 ? 47.037 -3.515 -26.224 1.00 78.94 90 ARG A C 1
ATOM 662 O O . ARG A 1 90 ? 48.157 -3.421 -25.736 1.00 78.94 90 ARG A O 1
ATOM 669 N N . GLU A 1 91 ? 46.772 -3.208 -27.489 1.00 78.88 91 GLU A N 1
ATOM 670 C CA . GLU A 1 91 ? 47.771 -2.627 -28.390 1.00 78.88 91 GLU A CA 1
ATOM 671 C C . GLU A 1 91 ? 48.136 -1.199 -27.977 1.00 78.88 91 GLU A C 1
ATOM 673 O O . GLU A 1 91 ? 49.310 -0.931 -27.738 1.00 78.88 91 GLU A O 1
ATOM 678 N N . MET A 1 92 ? 47.155 -0.328 -27.721 1.00 78.44 92 MET A N 1
ATOM 679 C CA . MET A 1 92 ? 47.431 1.032 -27.231 1.00 78.44 92 MET A CA 1
ATOM 680 C C . MET A 1 92 ? 48.162 1.050 -25.878 1.00 78.44 92 MET A C 1
ATOM 682 O O . MET A 1 92 ? 48.984 1.926 -25.621 1.00 78.44 92 MET A O 1
ATOM 686 N N . ALA A 1 93 ? 47.888 0.083 -24.995 1.00 78.06 93 ALA A N 1
ATOM 687 C CA . ALA A 1 93 ? 48.586 -0.026 -23.714 1.00 78.06 93 ALA A CA 1
ATOM 688 C C . ALA A 1 93 ? 50.083 -0.352 -23.876 1.00 78.06 93 ALA A C 1
ATOM 690 O O . ALA A 1 93 ? 50.892 0.100 -23.065 1.00 78.06 93 ALA A O 1
ATOM 691 N N . LYS A 1 94 ? 50.461 -1.101 -24.922 1.00 75.62 94 LYS A N 1
ATOM 692 C CA . LYS A 1 94 ? 51.873 -1.365 -25.255 1.00 75.62 94 LYS A CA 1
ATOM 693 C C . LYS A 1 94 ? 52.579 -0.105 -25.759 1.00 75.62 94 LYS 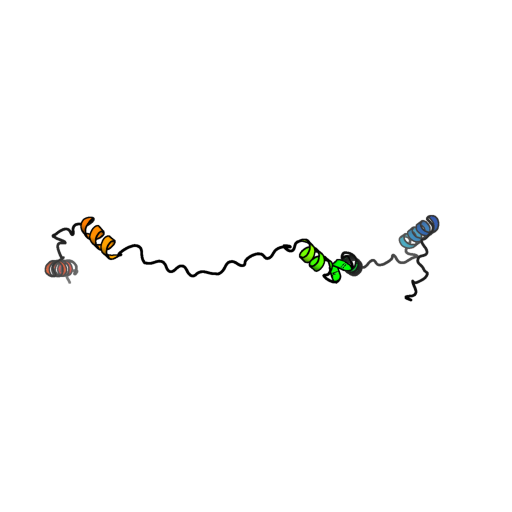A C 1
ATOM 695 O O . LYS A 1 94 ? 53.761 0.064 -25.489 1.00 75.62 94 LYS A O 1
ATOM 700 N N . ASP A 1 95 ? 51.854 0.783 -26.433 1.00 69.69 95 ASP A N 1
ATOM 701 C CA . ASP A 1 95 ? 52.404 2.048 -26.933 1.00 69.69 95 ASP A CA 1
ATOM 702 C C . ASP A 1 95 ? 52.570 3.096 -25.821 1.00 69.69 95 ASP A C 1
ATOM 704 O O . ASP A 1 95 ? 53.499 3.903 -25.856 1.00 69.69 95 ASP A O 1
ATOM 708 N N . LEU A 1 96 ? 51.695 3.079 -24.808 1.00 68.62 96 LEU A N 1
ATOM 709 C CA . LEU A 1 96 ? 51.763 3.995 -23.662 1.00 68.62 96 LEU A CA 1
ATOM 710 C C . LEU A 1 96 ? 52.901 3.654 -22.692 1.00 68.62 96 LEU A C 1
ATOM 712 O O . LEU A 1 96 ? 53.460 4.555 -22.068 1.00 68.62 96 LEU A O 1
ATOM 716 N N . HIS A 1 97 ? 53.262 2.376 -22.579 1.00 57.84 97 HIS A N 1
ATOM 717 C CA . HIS A 1 97 ? 54.450 1.921 -21.866 1.00 57.84 97 HIS A CA 1
ATOM 718 C C . HIS A 1 97 ? 55.398 1.246 -22.861 1.00 57.84 97 HIS A C 1
ATOM 720 O O . HIS A 1 97 ? 55.377 0.015 -22.954 1.00 57.84 97 HIS A O 1
ATOM 726 N N . PRO A 1 98 ? 56.255 1.998 -23.584 1.00 58.09 98 PRO A N 1
ATOM 727 C CA . PRO A 1 98 ? 57.361 1.365 -24.280 1.00 58.09 98 PRO A CA 1
ATOM 728 C C . PRO A 1 98 ? 58.137 0.580 -23.229 1.00 58.09 98 PRO A C 1
ATOM 730 O O . PRO A 1 98 ? 58.657 1.161 -22.275 1.00 58.09 98 PRO A O 1
ATOM 733 N N . THR A 1 99 ? 58.133 -0.748 -23.357 1.00 59.91 99 THR A N 1
ATOM 734 C CA . THR A 1 99 ? 58.941 -1.639 -22.525 1.00 59.91 99 THR A CA 1
ATOM 735 C C . THR A 1 99 ? 60.329 -1.015 -22.443 1.00 59.91 99 THR A C 1
ATOM 737 O O . THR A 1 99 ? 60.939 -0.837 -23.503 1.00 59.91 99 THR A O 1
ATOM 740 N N . PRO A 1 100 ? 60.835 -0.619 -21.261 1.00 49.41 100 PRO A N 1
ATOM 741 C CA . PRO A 1 100 ? 62.232 -0.262 -21.182 1.00 49.41 100 PRO A CA 1
ATOM 742 C C . PRO A 1 100 ? 62.989 -1.518 -21.605 1.00 49.41 100 PRO A C 1
ATOM 744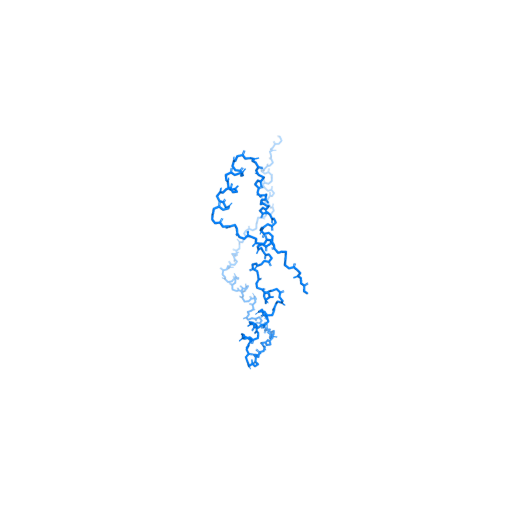 O O . PRO A 1 100 ? 62.912 -2.561 -20.951 1.00 49.41 100 PRO A O 1
ATOM 747 N N . ALA A 1 101 ? 63.665 -1.433 -22.752 1.00 54.28 101 ALA A N 1
ATOM 748 C CA . ALA A 1 101 ? 64.829 -2.262 -22.973 1.00 54.28 101 ALA A CA 1
ATOM 749 C C . ALA A 1 101 ? 65.698 -2.081 -21.720 1.00 54.28 101 ALA A C 1
ATOM 751 O O . ALA A 1 101 ? 65.930 -0.950 -21.297 1.00 54.28 101 ALA A O 1
ATOM 752 N N . ASP A 1 102 ? 66.076 -3.196 -21.104 1.00 53.06 102 ASP A N 1
ATOM 753 C CA . ASP A 1 102 ? 66.854 -3.276 -19.867 1.00 53.06 102 ASP A CA 1
ATOM 754 C C . ASP A 1 102 ? 66.055 -3.146 -18.556 1.00 53.06 102 ASP A C 1
ATOM 756 O O . ASP A 1 102 ? 66.363 -2.344 -17.674 1.00 53.06 102 ASP A O 1
ATOM 760 N N . THR A 1 103 ? 65.108 -4.061 -18.321 1.00 51.50 103 THR A N 1
ATOM 761 C CA . THR A 1 103 ? 64.995 -4.608 -16.960 1.00 51.50 103 THR A CA 1
ATOM 762 C C . THR A 1 103 ? 66.262 -5.419 -16.705 1.00 51.50 103 THR A C 1
ATOM 764 O O . THR A 1 103 ? 66.369 -6.561 -17.151 1.00 51.50 103 THR A O 1
ATOM 767 N N . THR A 1 104 ? 67.250 -4.818 -16.046 1.00 56.56 104 THR A N 1
ATOM 768 C CA . THR A 1 104 ? 68.438 -5.512 -15.545 1.00 56.56 104 THR A CA 1
ATOM 769 C C . THR A 1 104 ? 67.991 -6.648 -14.632 1.00 56.56 104 THR A C 1
ATOM 771 O O . THR A 1 104 ? 67.658 -6.454 -13.464 1.00 56.56 104 THR A O 1
ATOM 774 N N . SER A 1 105 ? 67.923 -7.855 -15.192 1.00 60.41 105 SER A N 1
ATOM 775 C CA . SER A 1 105 ? 67.649 -9.071 -14.442 1.00 60.41 105 SER A CA 1
ATOM 776 C C . SER A 1 105 ? 68.709 -9.206 -13.356 1.00 60.41 105 SER A C 1
ATOM 778 O O . SER A 1 105 ? 69.906 -9.158 -13.653 1.00 60.41 105 SER A O 1
ATOM 780 N N . VAL A 1 106 ? 68.279 -9.372 -12.107 1.00 64.25 106 VAL A N 1
ATOM 781 C CA . VAL A 1 106 ? 69.179 -9.769 -11.024 1.00 64.25 106 VAL A CA 1
ATOM 782 C C . VAL A 1 106 ? 69.772 -11.116 -11.431 1.00 64.25 106 VAL A C 1
ATOM 784 O O . VAL A 1 106 ? 69.036 -12.089 -11.560 1.00 64.25 106 VAL A O 1
ATOM 787 N N . SER A 1 107 ? 71.074 -11.159 -11.718 1.00 73.00 107 SER A N 1
ATOM 788 C CA . SER A 1 107 ? 71.742 -12.417 -12.035 1.00 73.00 107 SER A CA 1
ATOM 789 C C . SER A 1 107 ? 71.853 -13.271 -10.776 1.00 73.00 107 SER A C 1
ATOM 791 O O . SER A 1 107 ? 72.021 -12.743 -9.672 1.00 73.00 107 SER A O 1
ATOM 793 N N . ASP A 1 108 ? 71.798 -14.592 -10.937 1.00 74.94 108 ASP A N 1
ATOM 794 C CA . ASP A 1 108 ? 71.966 -15.536 -9.826 1.00 74.94 108 ASP A CA 1
ATOM 795 C C . ASP A 1 108 ? 73.282 -15.300 -9.066 1.00 74.94 108 ASP A C 1
ATOM 797 O O . ASP A 1 108 ? 73.327 -15.433 -7.845 1.00 74.94 108 ASP A O 1
ATOM 801 N N . ASP A 1 109 ? 74.317 -14.803 -9.748 1.00 77.12 109 ASP A N 1
ATOM 802 C CA . ASP A 1 109 ? 75.579 -14.378 -9.134 1.00 77.12 109 ASP A CA 1
ATOM 803 C C . ASP A 1 109 ? 75.401 -13.253 -8.098 1.00 77.12 109 ASP A C 1
ATOM 805 O O . ASP A 1 109 ? 76.052 -13.258 -7.050 1.00 77.12 109 ASP A O 1
ATOM 809 N N . LEU A 1 110 ? 74.526 -12.272 -8.357 1.00 80.88 110 LEU A N 1
ATOM 810 C CA . LEU A 1 110 ? 74.235 -11.198 -7.400 1.00 80.88 110 LEU A CA 1
ATOM 811 C C . LEU A 1 110 ? 73.468 -11.730 -6.187 1.00 80.88 110 LEU A C 1
ATOM 813 O O . LEU A 1 110 ? 73.740 -11.304 -5.062 1.00 80.88 110 LEU A O 1
ATOM 817 N N . LEU A 1 111 ? 72.556 -12.680 -6.405 1.00 80.00 111 LEU A N 1
ATOM 818 C CA . LEU A 1 111 ? 71.809 -13.348 -5.337 1.00 80.00 111 LEU A CA 1
ATOM 819 C C . LEU A 1 111 ? 72.734 -14.195 -4.458 1.00 80.00 111 LEU A C 1
ATOM 821 O O . LEU A 1 111 ? 72.696 -14.080 -3.232 1.00 80.00 111 LEU A O 1
ATOM 825 N N . GLN A 1 112 ? 73.622 -14.978 -5.068 1.00 79.38 112 GLN A N 1
ATOM 826 C CA . GLN A 1 112 ? 74.580 -15.818 -4.354 1.00 79.38 112 GLN A CA 1
ATOM 827 C C . GLN A 1 112 ? 75.571 -14.977 -3.540 1.00 79.38 112 GLN A C 1
ATOM 829 O O . GLN A 1 112 ? 75.826 -15.264 -2.370 1.00 79.38 112 GLN A O 1
ATOM 834 N N . LYS A 1 113 ? 76.056 -13.868 -4.107 1.00 78.56 113 LYS A N 1
ATOM 835 C CA . LYS A 1 113 ? 76.960 -12.940 -3.416 1.00 78.56 113 LYS A CA 1
ATOM 836 C C . LYS A 1 113 ? 76.292 -12.210 -2.249 1.00 78.56 113 LYS A C 1
ATOM 838 O O . LYS A 1 113 ? 76.954 -11.903 -1.257 1.00 78.56 113 LYS A O 1
ATOM 843 N N . ALA A 1 114 ? 74.998 -11.910 -2.354 1.00 83.31 114 ALA A N 1
ATOM 844 C CA . ALA A 1 114 ? 74.230 -11.334 -1.252 1.00 83.31 114 ALA A CA 1
ATOM 845 C C . ALA A 1 114 ? 74.028 -12.348 -0.114 1.00 83.31 114 ALA A C 1
ATOM 847 O O . ALA A 1 114 ? 74.159 -11.982 1.053 1.00 83.31 114 ALA A O 1
ATOM 848 N N . LEU A 1 115 ? 73.781 -13.620 -0.449 1.00 81.31 115 LEU A N 1
ATOM 849 C CA . LEU A 1 115 ? 73.649 -14.708 0.523 1.00 81.31 115 LEU A CA 1
ATOM 850 C C . LEU A 1 115 ? 74.956 -14.974 1.281 1.00 81.31 115 LEU A C 1
ATOM 852 O O . LEU A 1 115 ? 74.926 -15.044 2.507 1.00 81.31 115 LEU A O 1
ATOM 856 N N . GLU A 1 116 ? 76.102 -15.036 0.597 1.00 78.88 116 GLU A N 1
ATOM 857 C CA . GLU A 1 116 ? 77.412 -15.188 1.256 1.00 78.88 116 GLU A CA 1
ATOM 858 C C . GLU A 1 116 ? 77.728 -14.032 2.210 1.00 78.88 116 GLU A C 1
ATOM 860 O O . GLU A 1 116 ? 78.222 -14.249 3.313 1.00 78.88 116 GLU A O 1
ATOM 865 N N . LYS A 1 117 ? 77.425 -12.790 1.816 1.00 79.12 117 LYS A N 1
ATOM 866 C CA . LYS A 1 117 ? 77.663 -11.613 2.667 1.00 79.12 117 LYS A CA 1
ATOM 867 C C . LYS A 1 117 ? 76.681 -11.482 3.831 1.00 79.12 117 LYS A C 1
ATOM 869 O O . LYS A 1 117 ? 76.969 -10.746 4.773 1.00 79.12 117 LYS A O 1
ATOM 874 N N . GLY A 1 118 ? 75.518 -12.122 3.734 1.00 73.12 118 GLY A N 1
ATOM 875 C CA . GLY A 1 118 ? 74.466 -12.088 4.745 1.00 73.12 118 GLY A CA 1
ATOM 876 C C . GLY A 1 118 ? 74.585 -13.182 5.805 1.00 73.12 118 GLY A C 1
ATOM 877 O O . GLY A 1 118 ? 73.909 -13.094 6.829 1.00 73.12 118 GLY A O 1
ATOM 878 N N . GLN A 1 119 ? 75.425 -14.200 5.595 1.00 71.94 119 GLN A N 1
ATOM 879 C CA . GLN A 1 119 ? 75.681 -15.207 6.619 1.00 71.94 119 GLN A CA 1
ATOM 880 C C . GLN A 1 119 ? 76.655 -14.649 7.671 1.00 71.94 119 GLN A C 1
ATOM 882 O O . GLN A 1 119 ? 77.754 -14.216 7.318 1.00 71.94 119 GLN A O 1
ATOM 887 N N . PRO A 1 120 ? 76.284 -14.629 8.966 1.00 57.72 120 PRO A N 1
ATOM 888 C CA . PRO A 1 120 ? 77.222 -14.268 10.018 1.00 57.72 120 PRO A CA 1
ATOM 889 C C . PRO A 1 120 ? 78.332 -15.322 10.053 1.00 57.72 120 PRO A C 1
ATOM 891 O O . PRO A 1 120 ? 78.051 -16.519 10.116 1.00 57.72 120 PRO A O 1
ATOM 894 N N . GLY A 1 121 ? 79.588 -14.878 9.966 1.00 59.12 121 GLY A N 1
ATOM 895 C CA . GLY A 1 121 ? 80.739 -15.763 10.109 1.00 59.12 121 GLY A CA 1
ATOM 896 C C . GLY A 1 121 ? 80.662 -16.512 11.440 1.00 59.12 121 GLY A C 1
ATOM 897 O O . GLY A 1 121 ? 80.367 -15.893 12.462 1.00 59.12 121 GLY A O 1
ATOM 898 N N . SER A 1 122 ? 80.862 -17.831 11.378 1.00 51.84 122 SER A N 1
ATOM 899 C CA . SER A 1 122 ? 80.928 -18.739 12.535 1.00 51.84 122 SER A CA 1
ATOM 900 C C . SER A 1 122 ? 81.787 -18.198 13.675 1.00 51.84 122 SER A C 1
ATOM 902 O O . SER A 1 122 ? 82.866 -17.638 13.370 1.00 51.84 122 SER A O 1
#

Sequence (122 aa):
MSEVPKDLQTPRPDDAQQLAEEIASGEQKAPEVNLDDALADAKAYSVSEVDRTGEGAEAAVAATAPKLEVPKAEPTTLETEPTGNPDQYREMAKDLHPTPADTTSVSDDLLQKALEKGQPGS

Foldseek 3Di:
DDDDPPPPPPQDPVRVVVVVVCCVVVVDPDDDDDPVVVVVVCVVVVDDPCVVVCVVVVVVCVVPPDPDDDDDDDDDDDDDDDPDDVVVVVVVVCVVDVPPPDPPPCDVVNVVVVVVVPDDDD

Secondary structure (DSSP, 8-state):
-----S------HHHHHHHHHHHHHTSSPPP---HHHHHHHHHHHSS-HHHHHSHHHHHHHHHHS-SSPPPPPP---------S-HHHHHHHHHHHS---S------HHHHHHHHHHHSPP-